Protein AF-A0A094A7J0-F1 (afdb_monomer)

Secondary structure (DSSP, 8-state):
--GGGTS-----PPPTHHHHTT--HHHHHHHHHHHHHHHHHHH-TT-HHHHHHHHHHHHHTTHHHHTT--HHHHHHHHHHHHHHHHHHHHHHTT---EEPPGGGGTTS---EE-S------------------------PPPP-----PPP----

Foldseek 3Di:
DPLCVQFQQDDLDDDPVQVVLVQDSVLSSVLRVVLRVLRSVLRHCPPPQNVVLVVVCVVVVNVSVVVVPRPSSVSLVVSQVSLVVSQVVCVVSVGQKHWDRCVVVVVNDTDIDRPDDPPPPPPPPPPPPPDDPDPDDDDDDDDDDDDDDDDDDDD

Mean predicted aligned error: 14.8 Å

Radius of gyration: 33.86 Å; Cα contacts (8 Å, |Δi|>4): 129; chains: 1; bounding box: 41×38×127 Å

pLDDT: mean 74.13, std 19.86, range [31.66, 94.88]

Sequence (155 aa):
MIAGDLAPTFSATYPELLGEAGLGEAEFRRCVESINARLIEAFDPFGVRNLVDAVMGLCTGWFWDDAGLTYTKRCLAAVEKAIEGFNRELEMGSSQARFISLKKSAYMSLDVQIPTPQIGFIESEMDDDEDRASYAGAEQPIGERAETRDGEEAR

Solvent-accessible surface area (backbone atoms only — not comparable to full-atom values): 9763 Å² total; per-residue (Å²): 132,68,73,73,80,52,24,67,67,78,79,72,76,76,64,72,73,37,50,83,33,54,44,48,65,69,58,50,40,53,48,48,52,56,46,33,57,42,37,39,65,37,48,34,72,81,38,70,65,44,43,50,46,51,52,47,14,63,76,54,74,42,52,50,53,73,69,61,70,41,58,44,61,55,36,51,52,51,45,51,53,46,51,57,49,51,34,52,53,28,54,73,67,72,18,54,42,35,71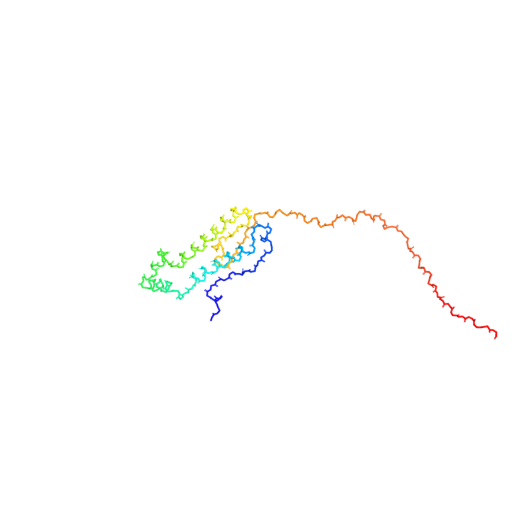,52,65,34,77,82,46,73,58,70,51,88,49,77,44,66,77,70,80,82,72,70,70,80,79,67,86,84,75,88,86,90,82,76,97,73,94,76,84,80,89,78,83,84,79,84,78,85,74,86,77,79,81,87,84,81,136

Structure (mmCIF, N/CA/C/O backbone):
data_AF-A0A094A7J0-F1
#
_entry.id   AF-A0A094A7J0-F1
#
loop_
_atom_site.group_PDB
_atom_site.id
_atom_site.type_symbol
_atom_site.label_atom_id
_atom_site.label_alt_id
_atom_site.label_comp_id
_atom_site.label_asym_id
_atom_site.label_entity_id
_atom_site.label_seq_id
_atom_site.pdbx_PDB_ins_code
_atom_site.Cartn_x
_atom_site.Cartn_y
_atom_site.Cartn_z
_atom_site.occupancy
_atom_site.B_iso_or_equiv
_atom_site.auth_seq_id
_atom_site.auth_comp_id
_atom_site.auth_asym_id
_atom_site.auth_atom_id
_atom_site.pdbx_PDB_model_num
ATOM 1 N N . MET A 1 1 ? 18.887 -15.468 4.531 1.00 44.22 1 MET A N 1
ATOM 2 C CA . MET A 1 1 ? 18.544 -14.038 4.664 1.00 44.22 1 MET A CA 1
ATOM 3 C C . MET A 1 1 ? 17.122 -13.994 5.194 1.00 44.22 1 MET A C 1
ATOM 5 O O . MET A 1 1 ? 16.285 -14.707 4.655 1.00 44.22 1 MET A O 1
ATOM 9 N N . ILE A 1 2 ? 16.880 -13.323 6.318 1.00 49.16 2 ILE A N 1
ATOM 10 C CA . ILE A 1 2 ? 15.539 -13.235 6.915 1.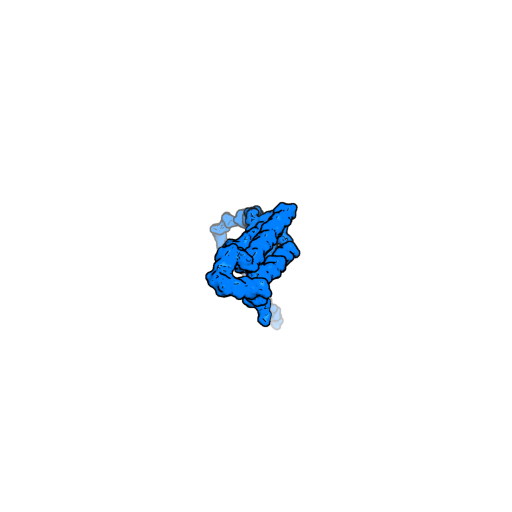00 49.16 2 ILE A CA 1
ATOM 11 C C . ILE A 1 2 ? 14.724 -12.299 6.019 1.00 49.16 2 ILE A C 1
ATOM 13 O O . ILE A 1 2 ? 15.208 -11.224 5.687 1.00 49.16 2 ILE A O 1
ATOM 17 N N . ALA A 1 3 ? 13.522 -12.705 5.604 1.00 51.91 3 ALA A N 1
ATOM 18 C CA . ALA A 1 3 ? 12.685 -11.967 4.648 1.00 51.91 3 ALA A CA 1
ATOM 19 C C . ALA A 1 3 ? 12.435 -10.488 5.023 1.00 51.91 3 ALA A C 1
ATOM 21 O O . ALA A 1 3 ? 12.160 -9.679 4.145 1.00 51.91 3 ALA A O 1
ATOM 22 N N . GLY A 1 4 ? 12.601 -10.125 6.301 1.00 55.91 4 GLY A N 1
ATOM 23 C CA . GLY A 1 4 ? 12.505 -8.746 6.788 1.00 55.91 4 GLY A CA 1
ATOM 24 C C . GLY A 1 4 ? 13.596 -7.781 6.301 1.00 55.91 4 GLY A C 1
ATOM 25 O O . GLY A 1 4 ? 13.435 -6.586 6.501 1.00 55.91 4 GLY A O 1
ATOM 26 N N . ASP A 1 5 ? 14.676 -8.256 5.667 1.00 64.44 5 ASP A N 1
ATOM 27 C CA . ASP A 1 5 ? 15.710 -7.384 5.066 1.00 64.44 5 ASP A CA 1
ATOM 28 C C . ASP A 1 5 ? 15.384 -6.989 3.612 1.00 64.44 5 ASP A C 1
ATOM 30 O O . ASP A 1 5 ? 15.972 -6.068 3.056 1.00 64.44 5 ASP A O 1
ATOM 34 N N . LEU A 1 6 ? 14.435 -7.688 2.976 1.00 64.19 6 LEU A N 1
ATOM 35 C CA . LEU A 1 6 ? 14.082 -7.457 1.571 1.00 64.19 6 LEU A CA 1
ATOM 36 C C . LEU A 1 6 ? 13.005 -6.380 1.399 1.00 64.19 6 LEU A C 1
ATOM 38 O O . LEU A 1 6 ? 12.948 -5.747 0.349 1.00 64.19 6 LEU A O 1
ATOM 42 N N . ALA A 1 7 ? 12.143 -6.175 2.401 1.00 72.50 7 ALA A N 1
ATOM 43 C CA . ALA A 1 7 ? 11.051 -5.211 2.318 1.00 72.50 7 ALA A CA 1
ATOM 44 C C . ALA A 1 7 ? 10.554 -4.748 3.699 1.00 72.50 7 ALA A C 1
ATOM 46 O O . ALA A 1 7 ? 10.618 -5.517 4.668 1.00 72.50 7 ALA A O 1
ATOM 47 N N . PRO A 1 8 ? 9.971 -3.533 3.788 1.00 77.81 8 PRO A N 1
ATOM 48 C CA . PRO A 1 8 ? 9.225 -3.106 4.965 1.00 77.81 8 PRO A CA 1
ATOM 49 C C . PRO A 1 8 ? 8.132 -4.129 5.283 1.00 77.81 8 PRO A C 1
ATOM 51 O O . PRO A 1 8 ? 7.300 -4.448 4.433 1.00 77.81 8 PRO A O 1
ATOM 54 N N . THR A 1 9 ? 8.150 -4.662 6.502 1.00 84.31 9 THR A N 1
ATOM 55 C CA . THR A 1 9 ? 7.145 -5.615 6.981 1.00 84.31 9 THR A CA 1
ATOM 56 C C . THR A 1 9 ? 6.394 -4.981 8.137 1.00 84.31 9 THR A C 1
ATOM 58 O O . THR A 1 9 ? 6.988 -4.638 9.159 1.00 84.31 9 THR A O 1
ATOM 61 N N . PHE A 1 10 ? 5.083 -4.829 7.988 1.00 84.81 10 PHE A N 1
ATOM 62 C CA . PHE A 1 10 ? 4.236 -4.331 9.060 1.00 84.81 10 PHE A CA 1
ATOM 63 C C . PHE A 1 10 ? 4.043 -5.392 10.137 1.00 84.81 10 PHE A C 1
ATOM 65 O O . PHE A 1 10 ? 3.881 -6.580 9.837 1.00 84.81 10 PHE A O 1
ATOM 72 N N . SER A 1 1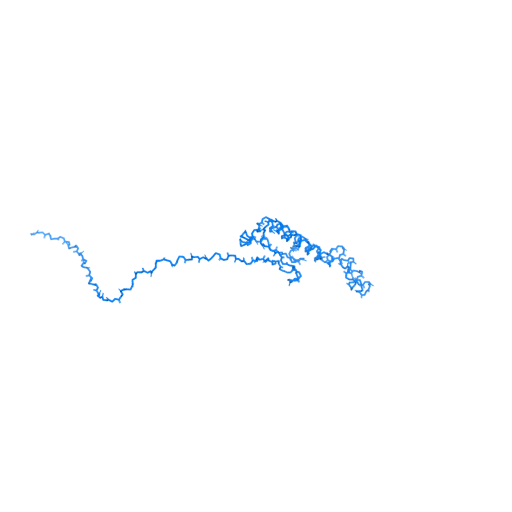1 ? 4.033 -4.945 11.393 1.00 84.31 11 SER A N 1
ATOM 73 C CA . SER A 1 11 ? 3.732 -5.816 12.523 1.00 84.31 11 SER A CA 1
ATOM 74 C C . SER A 1 11 ? 2.269 -6.253 12.488 1.00 84.31 11 SER A C 1
ATOM 76 O O . SER A 1 11 ? 1.371 -5.435 12.300 1.00 84.31 11 SER A O 1
ATOM 78 N N . ALA A 1 12 ? 2.033 -7.541 12.734 1.00 82.38 12 ALA A N 1
ATOM 79 C CA . ALA A 1 12 ? 0.696 -8.096 12.931 1.00 82.38 12 ALA A CA 1
ATOM 80 C C . ALA A 1 12 ? 0.208 -7.975 14.389 1.00 82.38 12 ALA A C 1
ATOM 82 O O . ALA A 1 12 ? -0.808 -8.572 14.745 1.00 82.38 12 ALA A O 1
ATOM 83 N N . THR A 1 13 ? 0.927 -7.239 15.248 1.00 86.12 13 THR A N 1
ATOM 84 C CA . THR A 1 13 ? 0.472 -6.935 16.610 1.00 86.12 13 THR A CA 1
ATOM 85 C C . THR A 1 13 ? -0.810 -6.118 16.541 1.00 86.12 13 THR A C 1
ATOM 87 O O . THR A 1 13 ? -0.809 -5.002 16.026 1.00 86.12 13 THR A O 1
ATOM 90 N N . TYR A 1 14 ? -1.892 -6.688 17.060 1.00 86.62 14 TYR A N 1
ATOM 91 C CA . TYR A 1 14 ? -3.204 -6.065 17.050 1.00 86.62 14 TYR A CA 1
ATOM 92 C C . TYR A 1 14 ? -3.348 -5.049 18.198 1.00 86.62 14 TYR A C 1
ATOM 94 O O . TYR A 1 14 ? -3.172 -5.422 19.359 1.00 86.62 14 TYR A O 1
ATOM 102 N N . PRO A 1 15 ? -3.666 -3.777 17.905 1.00 82.94 15 PRO A N 1
ATOM 103 C CA . PRO A 1 15 ? -4.046 -2.790 18.910 1.00 82.94 15 PRO A CA 1
ATOM 104 C C . PRO A 1 15 ? -5.514 -2.970 19.322 1.00 82.94 15 PRO A C 1
ATOM 106 O O . PRO A 1 15 ? -6.406 -2.880 18.481 1.00 82.94 15 PRO A O 1
ATOM 109 N N . GLU A 1 16 ? -5.783 -3.136 20.619 1.00 81.88 16 GLU A N 1
ATOM 110 C CA . GLU A 1 16 ? -7.145 -3.359 21.147 1.00 81.88 16 GLU A CA 1
ATOM 111 C C . GLU A 1 16 ? -8.126 -2.219 20.814 1.00 81.88 16 GLU A C 1
ATOM 113 O O . GLU A 1 16 ? -9.300 -2.473 20.549 1.00 81.88 16 GLU A O 1
ATOM 118 N N . LEU A 1 17 ? -7.620 -0.985 20.695 1.00 78.94 17 LEU A N 1
ATOM 119 C CA . LEU A 1 17 ? -8.371 0.214 20.287 1.00 78.94 17 LEU A CA 1
ATOM 120 C C . LEU A 1 17 ? -9.047 0.079 18.908 1.00 78.94 17 LEU A C 1
ATOM 122 O O . LEU A 1 17 ? -10.005 0.790 18.612 1.00 78.94 17 LEU A O 1
ATOM 126 N N . LEU A 1 18 ? -8.561 -0.819 18.041 1.00 82.62 18 LEU A N 1
ATOM 127 C CA . LEU A 1 18 ? -9.189 -1.076 16.741 1.00 82.62 18 LEU A CA 1
ATOM 128 C C . LEU A 1 18 ? -10.503 -1.856 16.875 1.00 82.62 18 LEU A C 1
ATOM 130 O O . LEU A 1 18 ? -11.387 -1.702 16.030 1.00 82.62 18 LEU A O 1
ATOM 134 N N . GLY A 1 19 ? -10.663 -2.625 17.956 1.00 80.31 19 GLY A N 1
ATOM 135 C CA . GLY A 1 19 ? -11.876 -3.398 18.216 1.00 80.31 19 GLY A CA 1
ATOM 136 C C . GLY A 1 19 ? -13.071 -2.489 18.475 1.00 80.31 19 GLY A C 1
ATOM 137 O O . GLY A 1 19 ? -14.138 -2.691 17.902 1.00 80.31 19 GLY A O 1
ATOM 138 N N . GLU A 1 20 ? -12.862 -1.427 19.253 1.00 79.06 20 GLU A N 1
ATOM 139 C CA . GLU A 1 20 ? -13.864 -0.386 19.516 1.00 79.06 20 GLU A CA 1
ATOM 140 C C . GLU A 1 20 ? -14.250 0.384 18.244 1.00 79.06 20 GLU A C 1
ATOM 142 O O . GLU A 1 20 ? -15.393 0.807 18.078 1.00 79.06 20 GLU A O 1
ATOM 147 N N . ALA A 1 21 ? -13.312 0.518 17.302 1.00 79.94 21 ALA A N 1
ATOM 148 C CA . ALA A 1 21 ? -13.544 1.153 16.008 1.00 79.94 21 ALA A CA 1
ATOM 149 C C . ALA A 1 21 ? -14.275 0.249 14.995 1.00 79.94 21 ALA A C 1
ATOM 151 O O . ALA A 1 21 ? -14.584 0.705 13.890 1.00 79.94 21 ALA A O 1
ATOM 152 N N . GLY A 1 22 ? -14.559 -1.009 15.350 1.00 81.56 22 GLY A N 1
ATOM 153 C CA . GLY A 1 22 ? -15.220 -1.984 14.481 1.00 81.56 22 GLY A CA 1
ATOM 154 C C . GLY A 1 22 ? -14.284 -2.643 13.466 1.00 81.56 22 GLY A C 1
ATOM 155 O O . GLY A 1 22 ? -14.737 -3.042 12.396 1.00 81.56 22 GLY A O 1
ATOM 156 N N . LEU A 1 23 ? -12.978 -2.706 13.739 1.00 87.19 23 LEU A N 1
ATOM 157 C CA . LEU A 1 23 ? -12.001 -3.457 12.947 1.00 87.19 23 LEU A CA 1
ATOM 158 C C . LEU A 1 23 ? -11.508 -4.640 13.780 1.00 87.19 23 LEU A C 1
ATOM 160 O O . LEU A 1 23 ? -10.700 -4.461 14.684 1.00 87.19 23 LEU A O 1
ATOM 164 N N . GLY A 1 24 ? -11.992 -5.844 13.479 1.00 88.31 24 GLY A N 1
ATOM 165 C CA . GLY A 1 24 ? -11.599 -7.044 14.207 1.00 88.31 24 GLY A CA 1
ATOM 166 C C . GLY A 1 24 ? -10.149 -7.462 13.947 1.00 88.31 24 GLY A C 1
ATOM 167 O O . GLY A 1 24 ? -9.516 -7.106 12.948 1.00 88.31 24 GLY A O 1
ATOM 168 N N . GLU A 1 25 ? -9.610 -8.259 14.868 1.00 90.50 25 GLU A N 1
ATOM 169 C CA . GLU A 1 25 ? -8.234 -8.750 14.786 1.00 90.50 25 GLU A CA 1
ATOM 170 C C . GLU A 1 25 ? -7.997 -9.630 13.553 1.00 90.50 25 GLU A C 1
ATOM 172 O O . GLU A 1 25 ? -6.949 -9.536 12.910 1.00 90.50 25 GLU A O 1
ATOM 177 N N . ALA A 1 26 ? -8.969 -10.472 13.199 1.00 89.56 26 ALA A N 1
ATOM 178 C CA . ALA A 1 26 ? -8.864 -11.344 12.037 1.00 89.56 26 ALA A CA 1
ATOM 179 C C . ALA A 1 26 ? -8.803 -10.532 10.733 1.00 89.56 26 ALA A C 1
ATOM 181 O O . ALA A 1 26 ? -7.951 -10.806 9.883 1.00 89.56 26 ALA A O 1
ATOM 182 N N . GLU A 1 27 ? -9.654 -9.510 10.584 1.00 89.12 27 GLU A N 1
ATOM 183 C CA . GLU A 1 27 ? -9.624 -8.603 9.435 1.00 89.12 27 GLU A CA 1
ATOM 184 C C . GLU A 1 27 ? -8.322 -7.804 9.382 1.00 89.12 27 GLU A C 1
ATOM 186 O O . GLU A 1 27 ? -7.702 -7.714 8.320 1.00 89.12 27 GLU A O 1
ATOM 191 N N . PHE A 1 28 ? -7.866 -7.275 10.522 1.00 91.38 28 PHE A N 1
ATOM 192 C CA . PHE A 1 28 ? -6.604 -6.546 10.608 1.00 91.38 28 PHE A CA 1
ATOM 193 C C . PHE A 1 28 ? -5.421 -7.416 10.177 1.00 91.38 28 PHE A C 1
ATOM 195 O O . PHE A 1 28 ? -4.662 -7.028 9.289 1.00 91.38 28 PHE A O 1
ATOM 202 N N . ARG A 1 29 ? -5.285 -8.621 10.744 1.00 91.62 29 ARG A N 1
ATOM 203 C CA . ARG A 1 29 ? -4.195 -9.545 10.396 1.00 91.62 29 ARG A CA 1
ATOM 204 C C . ARG A 1 29 ? -4.236 -9.932 8.922 1.00 91.62 29 ARG A C 1
ATOM 206 O O . ARG A 1 29 ? -3.198 -9.912 8.267 1.00 91.62 29 ARG A O 1
ATOM 213 N N . ARG A 1 30 ? -5.426 -10.210 8.379 1.00 92.50 30 ARG A N 1
ATOM 214 C CA . ARG A 1 30 ? -5.609 -10.507 6.951 1.00 92.50 30 ARG A CA 1
ATOM 215 C C . ARG A 1 30 ? -5.196 -9.330 6.065 1.00 92.50 30 ARG A C 1
ATOM 217 O O . ARG A 1 30 ? -4.572 -9.536 5.023 1.00 92.50 30 ARG A O 1
ATOM 224 N N . CYS A 1 31 ? -5.545 -8.107 6.461 1.00 91.62 31 CYS A N 1
ATOM 225 C CA . CYS A 1 31 ? -5.145 -6.890 5.763 1.00 91.62 31 CYS A CA 1
ATOM 226 C C . CYS A 1 31 ? -3.617 -6.738 5.765 1.00 91.62 31 CYS A C 1
ATOM 228 O O . CYS A 1 31 ? -3.007 -6.639 4.698 1.00 91.62 31 CYS A O 1
ATOM 230 N N . VAL A 1 32 ? -2.995 -6.817 6.945 1.00 91.75 32 VAL A N 1
ATOM 231 C CA . VAL A 1 32 ? -1.540 -6.712 7.129 1.00 91.75 32 VAL A CA 1
ATOM 232 C C . VAL A 1 32 ? -0.794 -7.774 6.322 1.00 91.75 32 VAL A C 1
ATOM 234 O O . VAL A 1 32 ? 0.143 -7.439 5.601 1.00 91.75 32 VAL A O 1
ATOM 237 N N . GLU A 1 33 ? -1.224 -9.035 6.369 1.00 92.31 33 GLU A N 1
ATOM 238 C CA . GLU A 1 33 ? -0.602 -10.129 5.616 1.00 92.31 33 GLU A CA 1
ATOM 239 C C . GLU A 1 33 ? -0.700 -9.905 4.100 1.00 92.31 33 GLU A C 1
ATOM 241 O O . GLU A 1 33 ? 0.296 -10.022 3.381 1.00 92.31 33 GLU A O 1
ATOM 246 N N . SER A 1 34 ? -1.875 -9.495 3.610 1.00 92.88 34 SER A N 1
ATOM 247 C CA . SER A 1 34 ? -2.082 -9.171 2.195 1.00 92.88 34 SER A CA 1
ATOM 248 C C . SER A 1 34 ? -1.216 -7.994 1.730 1.00 92.88 34 SER A C 1
ATOM 250 O O . SER A 1 34 ? -0.715 -8.005 0.603 1.00 92.88 34 SER A O 1
ATOM 252 N N . ILE A 1 35 ? -1.060 -6.958 2.557 1.00 92.81 35 ILE A N 1
ATOM 253 C CA . ILE A 1 35 ? -0.224 -5.796 2.235 1.00 92.81 35 ILE A CA 1
ATOM 254 C C . ILE A 1 35 ? 1.257 -6.191 2.246 1.00 92.81 35 ILE A C 1
ATOM 256 O O . ILE A 1 35 ? 1.963 -5.897 1.281 1.00 92.81 35 ILE A O 1
ATOM 260 N N . ASN A 1 36 ? 1.712 -6.907 3.278 1.00 91.88 36 ASN A N 1
ATOM 261 C CA . ASN A 1 36 ? 3.095 -7.372 3.400 1.00 91.88 36 ASN A CA 1
ATOM 262 C C . ASN A 1 36 ? 3.506 -8.248 2.211 1.00 91.88 36 ASN A C 1
ATOM 264 O O . ASN A 1 36 ? 4.564 -8.022 1.630 1.00 91.88 36 ASN A O 1
ATOM 268 N N . ALA A 1 37 ? 2.657 -9.189 1.783 1.00 90.31 37 ALA A N 1
ATOM 269 C CA . ALA A 1 37 ? 2.943 -10.037 0.624 1.00 90.31 37 ALA A CA 1
ATOM 270 C C . ALA A 1 37 ? 3.195 -9.216 -0.654 1.00 90.31 37 ALA A C 1
ATOM 272 O O . ALA A 1 37 ? 4.134 -9.485 -1.402 1.00 90.31 37 ALA A O 1
ATOM 273 N N . ARG A 1 38 ? 2.388 -8.172 -0.880 1.00 90.56 38 ARG A N 1
ATOM 274 C CA . ARG A 1 38 ? 2.525 -7.282 -2.042 1.00 90.56 38 ARG A CA 1
ATOM 275 C C . ARG A 1 38 ? 3.738 -6.360 -1.939 1.00 90.56 38 ARG A C 1
ATOM 277 O O . ARG A 1 38 ? 4.340 -6.051 -2.962 1.00 90.56 38 ARG A O 1
ATOM 284 N N . LEU A 1 39 ? 4.090 -5.906 -0.735 1.00 89.31 39 LEU A N 1
ATOM 285 C CA . LEU A 1 39 ? 5.286 -5.091 -0.514 1.00 89.31 39 LEU A CA 1
ATOM 286 C C . LEU A 1 39 ? 6.564 -5.896 -0.734 1.00 89.31 39 LEU A C 1
ATOM 288 O O . LEU A 1 39 ? 7.456 -5.409 -1.421 1.00 89.31 39 LEU A O 1
ATOM 292 N N . ILE A 1 40 ? 6.624 -7.131 -0.231 1.00 88.31 40 ILE A N 1
ATOM 293 C CA . ILE A 1 40 ? 7.749 -8.042 -0.479 1.00 88.31 40 ILE A CA 1
ATOM 294 C C . ILE A 1 40 ? 7.958 -8.223 -1.983 1.00 88.31 40 ILE A C 1
ATOM 296 O O . ILE A 1 40 ? 9.076 -8.096 -2.467 1.00 88.31 40 ILE A O 1
ATOM 300 N N . GLU A 1 41 ? 6.884 -8.441 -2.741 1.00 85.12 41 GLU A N 1
ATOM 301 C CA . GLU A 1 41 ? 6.968 -8.558 -4.198 1.00 85.12 41 GLU A CA 1
ATOM 302 C C . GLU A 1 41 ? 7.374 -7.243 -4.889 1.00 85.12 41 GLU A C 1
ATOM 304 O O . GLU A 1 41 ? 8.115 -7.260 -5.871 1.00 85.12 41 GLU A O 1
ATOM 309 N N . ALA A 1 42 ? 6.891 -6.095 -4.404 1.00 86.06 42 ALA A N 1
ATOM 310 C CA . ALA A 1 42 ? 7.198 -4.790 -4.987 1.00 86.06 42 ALA A CA 1
ATOM 311 C C . ALA A 1 42 ? 8.664 -4.380 -4.787 1.00 86.06 42 ALA A C 1
ATOM 313 O O . ALA A 1 42 ? 9.245 -3.744 -5.671 1.00 86.06 42 ALA A O 1
ATOM 314 N N . PHE A 1 43 ? 9.225 -4.710 -3.623 1.00 84.38 43 PHE A N 1
ATOM 315 C CA . PHE A 1 43 ? 10.560 -4.302 -3.200 1.00 84.38 43 PHE A CA 1
ATOM 316 C C . PHE A 1 43 ? 11.636 -5.368 -3.425 1.00 84.38 43 PHE A C 1
ATOM 318 O O . PHE A 1 43 ? 12.801 -5.058 -3.208 1.00 84.38 43 PHE A O 1
ATOM 325 N N . ASP A 1 44 ? 11.297 -6.568 -3.911 1.00 84.50 44 ASP A N 1
ATOM 326 C CA . ASP A 1 44 ? 12.284 -7.594 -4.265 1.00 84.50 44 ASP A CA 1
ATOM 327 C C . ASP A 1 44 ? 13.178 -7.132 -5.438 1.00 84.50 44 ASP A C 1
ATOM 329 O O . ASP A 1 44 ? 12.733 -7.110 -6.596 1.00 84.50 44 ASP A O 1
ATOM 333 N N . PRO A 1 45 ? 14.462 -6.799 -5.187 1.00 77.50 45 PRO A N 1
ATOM 334 C CA . PRO A 1 45 ? 15.349 -6.329 -6.241 1.00 77.50 45 PRO A CA 1
ATOM 335 C C . PRO A 1 45 ? 15.714 -7.448 -7.226 1.00 77.50 45 PRO A C 1
ATOM 337 O O . PRO A 1 45 ? 16.047 -7.157 -8.375 1.00 77.50 45 PRO A O 1
ATOM 340 N N . PHE A 1 46 ? 15.631 -8.713 -6.799 1.00 78.94 46 PHE A N 1
ATOM 341 C CA . PHE A 1 46 ? 16.002 -9.890 -7.585 1.00 78.94 46 PHE A CA 1
ATOM 342 C C . PHE A 1 46 ? 14.820 -10.510 -8.335 1.00 78.94 46 PHE A C 1
ATOM 344 O O . PHE A 1 46 ? 15.000 -11.489 -9.066 1.00 78.94 46 PHE A O 1
ATOM 351 N N . GLY A 1 47 ? 13.624 -9.928 -8.213 1.00 80.62 47 GLY A N 1
ATOM 352 C CA . GLY A 1 47 ? 12.466 -10.339 -8.986 1.00 80.62 47 GLY A CA 1
ATOM 353 C C . GLY A 1 47 ? 12.777 -10.271 -10.481 1.00 80.62 47 GLY A C 1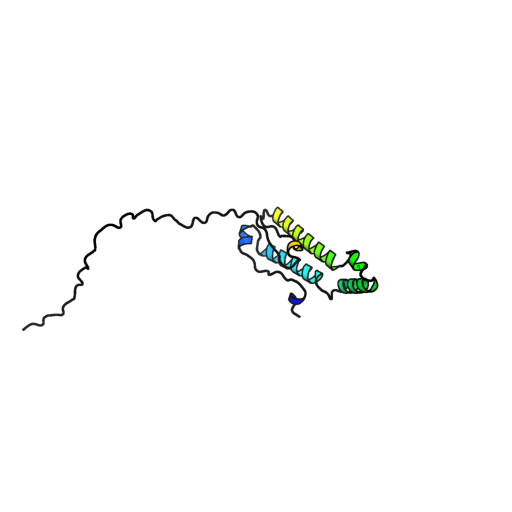
ATOM 354 O O . GLY A 1 47 ? 13.239 -9.250 -10.985 1.00 80.62 47 GLY A O 1
ATOM 355 N N . VAL A 1 48 ? 12.498 -11.349 -11.222 1.00 81.69 48 VAL A N 1
ATOM 356 C CA . VAL A 1 48 ? 12.840 -11.472 -12.656 1.00 81.69 48 VAL A CA 1
ATOM 357 C C . VAL A 1 48 ? 12.360 -10.264 -13.469 1.00 81.69 48 VAL A C 1
ATOM 359 O O . VAL A 1 48 ? 13.066 -9.785 -14.350 1.00 81.69 48 VAL A O 1
ATOM 362 N N . ARG A 1 49 ? 11.171 -9.738 -13.149 1.00 82.19 49 ARG A N 1
ATOM 363 C CA . ARG A 1 49 ? 10.600 -8.551 -13.804 1.00 82.19 49 ARG A CA 1
ATOM 364 C C . ARG A 1 49 ? 11.369 -7.275 -13.472 1.00 82.19 49 ARG A C 1
ATOM 366 O O . ARG A 1 49 ? 11.631 -6.490 -14.374 1.00 82.19 49 ARG A O 1
ATOM 373 N N . ASN A 1 50 ? 11.770 -7.110 -12.214 1.00 83.00 50 ASN A N 1
ATOM 374 C CA . ASN A 1 50 ? 12.554 -5.966 -11.766 1.00 83.00 50 ASN A CA 1
ATOM 375 C C . ASN A 1 50 ? 13.968 -5.985 -12.368 1.00 83.00 50 ASN A C 1
ATOM 377 O O . ASN A 1 50 ? 14.476 -4.956 -12.802 1.00 83.00 50 ASN A O 1
ATOM 381 N N . LEU A 1 51 ? 14.570 -7.173 -12.495 1.00 85.12 51 LEU A N 1
ATOM 382 C CA . LEU A 1 51 ? 15.850 -7.352 -13.178 1.00 85.12 51 LEU A CA 1
ATOM 383 C C . LEU A 1 51 ? 15.757 -7.003 -14.670 1.00 85.12 51 LEU A C 1
ATOM 385 O O . LEU A 1 51 ? 16.634 -6.319 -15.194 1.00 85.12 51 LEU A O 1
ATOM 389 N N . VAL A 1 52 ? 14.699 -7.448 -15.357 1.00 85.19 52 VAL A N 1
ATOM 390 C CA . VAL A 1 52 ? 14.465 -7.095 -16.767 1.00 85.19 52 VAL A CA 1
ATOM 391 C C . VAL A 1 52 ? 14.290 -5.587 -16.922 1.00 85.19 52 VAL A C 1
ATOM 393 O O . VAL A 1 52 ? 14.925 -5.002 -17.796 1.00 85.19 52 VAL A O 1
ATOM 396 N N . ASP A 1 53 ? 13.498 -4.947 -16.059 1.00 83.56 53 ASP A N 1
ATOM 397 C CA . ASP A 1 53 ? 13.325 -3.493 -16.074 1.00 83.56 53 ASP A CA 1
ATOM 398 C C . ASP A 1 53 ? 14.645 -2.752 -15.814 1.00 83.56 53 ASP A C 1
ATOM 400 O O . ASP A 1 53 ? 14.936 -1.779 -16.506 1.00 83.56 53 ASP A O 1
ATOM 404 N N . ALA A 1 54 ? 15.486 -3.238 -14.896 1.00 83.62 54 ALA A N 1
ATOM 405 C CA . ALA A 1 54 ? 16.798 -2.655 -14.618 1.00 83.62 54 ALA A CA 1
ATOM 406 C C . ALA A 1 54 ? 17.760 -2.776 -15.813 1.00 83.62 54 ALA A C 1
ATOM 408 O O . ALA A 1 54 ? 18.450 -1.815 -16.157 1.00 83.62 54 ALA A O 1
ATOM 409 N N . VAL A 1 55 ? 17.783 -3.932 -16.485 1.00 87.8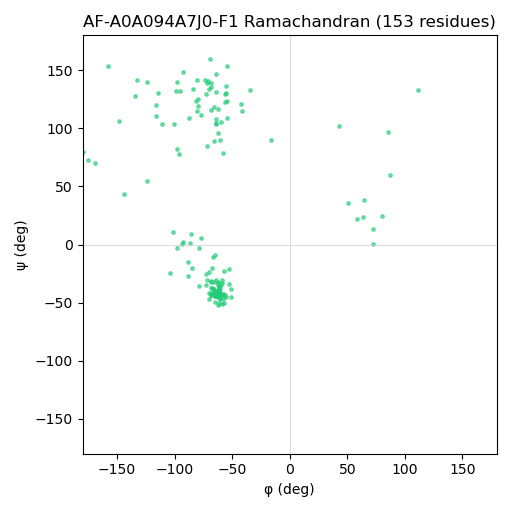1 55 VAL A N 1
ATOM 410 C CA . VAL A 1 55 ? 18.583 -4.137 -17.704 1.00 87.81 55 VAL A CA 1
ATOM 411 C C . VAL A 1 55 ? 18.077 -3.240 -18.833 1.00 87.81 55 VAL A C 1
ATOM 413 O O . VAL A 1 55 ? 18.877 -2.582 -19.494 1.00 87.81 55 VAL A O 1
ATOM 416 N N . MET A 1 56 ? 16.760 -3.156 -19.031 1.00 85.25 56 MET A N 1
ATOM 417 C CA . MET A 1 56 ? 16.155 -2.277 -20.035 1.00 85.25 56 MET A CA 1
ATOM 418 C C . MET A 1 56 ? 16.421 -0.800 -19.733 1.00 85.25 56 MET A C 1
ATOM 420 O O . MET A 1 56 ? 16.754 -0.044 -20.645 1.00 85.25 56 MET A O 1
ATOM 424 N N . GLY A 1 57 ? 16.347 -0.389 -18.468 1.00 85.12 57 GLY A N 1
ATOM 425 C CA . GLY A 1 57 ? 16.748 0.939 -18.007 1.00 85.12 57 GLY A CA 1
ATOM 426 C C . GLY A 1 57 ? 18.202 1.237 -18.357 1.00 85.12 57 GLY A C 1
ATOM 427 O O . GLY A 1 57 ? 18.479 2.234 -19.018 1.00 85.12 57 GLY A O 1
ATOM 428 N N . LEU A 1 58 ? 19.123 0.331 -18.029 1.00 89.81 58 LEU A N 1
ATOM 429 C CA . LEU A 1 58 ? 20.540 0.494 -18.353 1.00 89.81 58 LEU A CA 1
ATOM 430 C C . LEU A 1 58 ? 20.779 0.587 -19.869 1.00 89.81 58 LEU A C 1
ATOM 432 O O . LEU A 1 58 ? 21.489 1.479 -20.329 1.00 89.81 58 LEU A O 1
ATOM 436 N N . CYS A 1 59 ? 20.159 -0.298 -20.654 1.00 88.69 59 CYS A N 1
ATOM 437 C CA . CYS A 1 59 ? 20.299 -0.316 -22.111 1.00 88.69 59 CYS A CA 1
ATOM 438 C C . CYS A 1 59 ? 19.706 0.926 -22.790 1.00 88.69 59 CYS A C 1
ATOM 440 O O . CYS A 1 59 ? 20.210 1.351 -23.826 1.00 88.69 59 CYS A O 1
ATOM 442 N N . THR A 1 60 ? 18.644 1.507 -22.228 1.00 85.62 60 THR A N 1
ATOM 443 C CA . THR A 1 60 ? 17.963 2.690 -22.784 1.00 85.62 60 THR A CA 1
ATOM 444 C C . THR A 1 60 ? 18.482 4.014 -22.225 1.00 85.62 60 THR A C 1
ATOM 446 O O . THR A 1 60 ? 17.953 5.067 -22.578 1.00 85.62 60 THR A O 1
ATOM 449 N N . GLY A 1 61 ? 19.498 3.994 -21.357 1.00 86.12 61 GLY A N 1
ATOM 450 C CA . GLY A 1 61 ? 19.987 5.207 -20.699 1.00 86.12 61 GLY A CA 1
ATOM 451 C C . GLY A 1 61 ? 18.946 5.833 -19.768 1.00 86.12 61 GLY A C 1
ATOM 452 O O . GLY A 1 61 ? 18.832 7.052 -19.716 1.00 86.12 61 GLY A O 1
ATOM 453 N N . TRP A 1 62 ? 18.187 4.997 -19.057 1.00 81.12 62 TRP A N 1
ATOM 454 C CA . TRP A 1 62 ? 17.148 5.342 -18.077 1.00 81.12 62 TRP A CA 1
ATOM 455 C C . TRP A 1 62 ? 15.844 5.904 -18.645 1.00 81.12 62 TRP A C 1
ATOM 457 O O . TRP A 1 62 ? 14.892 6.106 -17.895 1.00 81.12 62 TRP A O 1
ATOM 467 N N . PHE A 1 63 ? 15.732 6.040 -19.968 1.00 82.69 63 PHE A N 1
ATOM 468 C CA . PHE A 1 63 ? 14.491 6.473 -20.613 1.00 82.69 63 PHE A CA 1
ATOM 469 C C . PHE A 1 63 ? 13.303 5.537 -20.313 1.00 82.69 63 PHE A C 1
ATOM 471 O O . PHE A 1 63 ? 12.165 5.986 -20.183 1.00 82.69 63 PHE A O 1
ATOM 478 N N . TRP A 1 64 ? 13.563 4.233 -20.159 1.00 79.81 64 TRP A N 1
ATOM 479 C CA . TRP A 1 64 ? 12.549 3.250 -19.758 1.00 79.81 64 TRP A CA 1
ATOM 480 C C . TRP A 1 64 ? 11.951 3.533 -18.372 1.00 79.81 64 TRP A C 1
ATOM 482 O O . TRP A 1 64 ? 10.751 3.348 -18.165 1.00 79.81 64 TRP A O 1
ATOM 492 N N . ASP A 1 65 ? 12.771 4.014 -17.436 1.00 78.69 65 ASP A N 1
ATOM 493 C CA . ASP A 1 65 ? 12.326 4.296 -16.072 1.00 78.69 65 ASP A CA 1
ATOM 494 C C . ASP A 1 65 ? 11.565 5.629 -15.984 1.00 78.69 65 ASP A C 1
ATOM 496 O O . ASP A 1 65 ? 10.539 5.728 -15.294 1.00 78.69 65 ASP A O 1
ATOM 500 N N . ASP A 1 66 ? 12.003 6.611 -16.781 1.00 74.06 66 ASP A N 1
ATOM 501 C CA . ASP A 1 66 ? 11.340 7.907 -16.982 1.00 74.06 66 ASP A CA 1
ATOM 502 C C . ASP A 1 66 ? 9.946 7.760 -17.606 1.00 74.06 66 ASP A C 1
ATOM 504 O O . ASP A 1 66 ? 9.021 8.488 -17.244 1.00 74.06 66 ASP A O 1
ATOM 508 N N . ALA A 1 67 ? 9.740 6.756 -18.467 1.00 72.00 67 ALA A N 1
ATOM 509 C CA . ALA A 1 67 ? 8.412 6.408 -18.978 1.00 72.00 67 ALA A CA 1
ATOM 510 C C . ALA A 1 67 ? 7.455 5.892 -17.879 1.00 72.00 67 ALA A C 1
ATOM 512 O O . ALA A 1 67 ? 6.262 5.711 -18.128 1.00 72.00 67 ALA A O 1
ATOM 513 N N . GLY A 1 68 ? 7.949 5.646 -16.659 1.00 63.56 68 GLY A N 1
ATOM 514 C CA . GLY A 1 68 ? 7.127 5.279 -15.506 1.00 63.56 68 GLY A CA 1
ATOM 515 C C . GLY A 1 68 ? 6.551 3.865 -15.568 1.00 63.56 68 GLY A C 1
ATOM 516 O O . GLY A 1 68 ? 5.652 3.537 -14.795 1.00 63.56 68 GLY A O 1
ATOM 517 N N . LEU A 1 69 ? 7.053 3.027 -16.478 1.00 61.84 69 LEU A N 1
ATOM 518 C CA . LEU A 1 69 ? 6.527 1.687 -16.744 1.00 61.84 69 LEU A CA 1
ATOM 519 C C . LEU A 1 69 ? 7.110 0.600 -15.832 1.00 61.84 69 LEU A C 1
ATOM 521 O O . LEU A 1 69 ? 6.698 -0.553 -15.959 1.00 61.84 69 LEU A O 1
ATOM 525 N N . THR A 1 70 ? 7.996 0.968 -14.903 1.00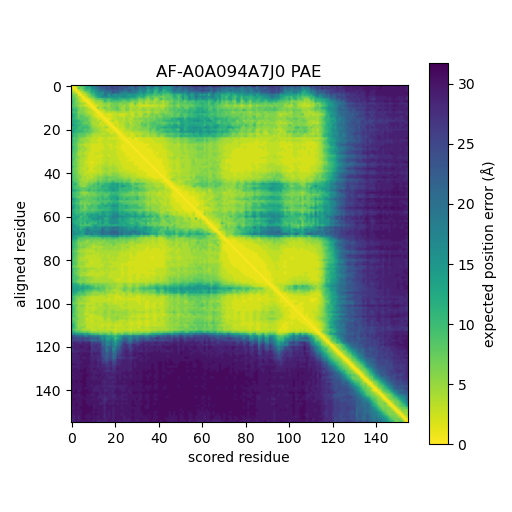 77.00 70 THR A N 1
ATOM 526 C CA . THR A 1 70 ? 8.683 0.055 -13.987 1.00 77.00 70 THR A CA 1
ATOM 527 C C . THR A 1 70 ? 7.695 -0.804 -13.193 1.00 77.00 70 THR A C 1
ATOM 529 O O . THR A 1 70 ? 6.691 -0.312 -12.660 1.00 77.00 70 THR A O 1
ATOM 532 N N . TYR A 1 71 ? 7.996 -2.096 -13.075 1.00 80.88 71 TYR A N 1
ATOM 533 C CA . TYR A 1 71 ? 7.202 -3.086 -12.354 1.00 80.88 71 TYR A 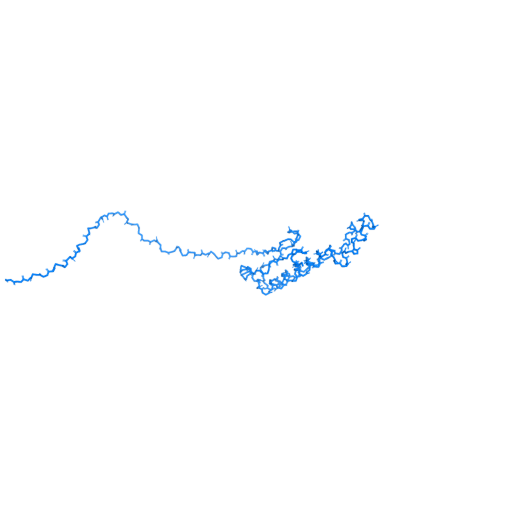CA 1
ATOM 534 C C . TYR A 1 71 ? 6.849 -2.636 -10.932 1.00 80.88 71 TYR A C 1
ATOM 536 O O . TYR A 1 71 ? 5.680 -2.675 -10.545 1.00 80.88 71 TYR A O 1
ATOM 544 N N . THR A 1 72 ? 7.824 -2.098 -10.197 1.00 83.62 72 THR A N 1
ATOM 545 C CA . THR A 1 72 ? 7.639 -1.597 -8.829 1.00 83.62 72 THR A CA 1
ATOM 546 C C . THR A 1 72 ? 6.537 -0.544 -8.736 1.00 83.62 72 THR A C 1
ATOM 548 O O . THR A 1 72 ? 5.681 -0.635 -7.859 1.00 83.62 72 THR A O 1
ATOM 551 N N . LYS A 1 73 ? 6.467 0.416 -9.674 1.00 83.94 73 LYS A N 1
ATOM 552 C CA . LYS A 1 73 ? 5.420 1.459 -9.683 1.00 83.94 73 LYS A CA 1
ATOM 553 C C . LYS A 1 73 ? 4.022 0.839 -9.810 1.00 83.94 73 LYS A C 1
ATOM 555 O O . LYS A 1 73 ? 3.086 1.275 -9.139 1.00 83.94 73 LYS A O 1
ATOM 560 N N . ARG A 1 74 ? 3.880 -0.216 -10.622 1.00 85.69 74 ARG A N 1
ATOM 561 C CA . ARG A 1 74 ? 2.616 -0.959 -10.775 1.00 85.69 74 ARG A CA 1
ATOM 562 C C . ARG A 1 74 ? 2.268 -1.764 -9.526 1.00 85.69 74 ARG A C 1
ATOM 564 O O . ARG A 1 74 ? 1.106 -1.763 -9.124 1.00 85.69 74 ARG A O 1
ATOM 571 N N . CYS A 1 75 ? 3.247 -2.413 -8.901 1.00 87.94 75 CYS A N 1
ATOM 572 C CA . CYS A 1 75 ? 3.038 -3.156 -7.659 1.00 87.94 75 CYS A CA 1
ATOM 573 C C . CYS A 1 75 ? 2.602 -2.232 -6.519 1.00 87.94 75 CYS A C 1
ATOM 575 O O . CYS A 1 75 ? 1.611 -2.515 -5.852 1.00 87.94 75 CYS A O 1
ATOM 577 N N . LEU A 1 76 ? 3.249 -1.074 -6.364 1.00 90.69 76 LEU A N 1
ATOM 578 C CA . LEU A 1 76 ? 2.846 -0.063 -5.384 1.00 90.69 76 LEU A CA 1
ATOM 579 C C . LEU A 1 76 ? 1.427 0.463 -5.655 1.00 90.69 76 LEU A C 1
ATOM 581 O O . LEU A 1 76 ? 0.622 0.579 -4.734 1.00 90.69 76 LEU A O 1
ATOM 585 N N . ALA A 1 77 ? 1.057 0.688 -6.921 1.00 90.81 77 ALA A N 1
ATOM 586 C CA . ALA A 1 77 ? -0.325 1.027 -7.272 1.00 90.81 77 ALA A CA 1
ATOM 587 C C . ALA A 1 77 ? -1.319 -0.097 -6.910 1.00 90.81 77 ALA A C 1
ATOM 589 O O . ALA A 1 77 ? -2.447 0.177 -6.498 1.00 90.81 77 ALA A O 1
ATOM 590 N N . ALA A 1 78 ? -0.911 -1.363 -7.025 1.00 91.31 78 ALA A N 1
ATOM 591 C CA . ALA A 1 78 ? -1.721 -2.507 -6.617 1.00 91.31 78 ALA A CA 1
ATOM 592 C C . ALA A 1 78 ? -1.842 -2.645 -5.089 1.00 91.31 78 ALA A C 1
ATOM 594 O O . ALA A 1 78 ? -2.871 -3.137 -4.620 1.00 91.31 78 ALA A O 1
ATOM 595 N N . VAL A 1 79 ? -0.833 -2.228 -4.316 1.00 93.12 79 VAL A N 1
ATOM 596 C CA . VAL A 1 79 ? -0.904 -2.126 -2.847 1.00 93.12 79 VAL A CA 1
ATOM 597 C C . VAL A 1 79 ? -1.932 -1.070 -2.447 1.00 93.12 79 VAL A C 1
ATOM 599 O O . VAL A 1 79 ? -2.839 -1.357 -1.674 1.00 93.12 79 VAL A O 1
ATOM 602 N N . GLU A 1 80 ? -1.856 0.120 -3.036 1.00 94.75 80 GLU A N 1
ATOM 603 C CA . GLU A 1 80 ? -2.789 1.219 -2.751 1.00 94.75 80 GLU A CA 1
ATOM 604 C C . GLU A 1 80 ? -4.231 0.845 -3.100 1.00 94.75 80 GLU A C 1
ATOM 606 O O . GLU A 1 80 ? -5.142 1.028 -2.297 1.00 94.75 80 GLU A O 1
ATOM 611 N N . LYS A 1 81 ? -4.437 0.187 -4.246 1.00 94.81 81 LYS A N 1
ATOM 612 C CA . LYS A 1 81 ? -5.751 -0.345 -4.619 1.00 94.81 81 LYS A CA 1
ATOM 613 C C . LYS A 1 81 ? -6.262 -1.410 -3.639 1.00 94.81 81 LYS A C 1
ATOM 615 O O . LYS A 1 81 ? -7.473 -1.543 -3.461 1.00 94.81 81 LYS A O 1
ATOM 620 N N . ALA A 1 82 ? -5.371 -2.194 -3.027 1.00 93.75 82 ALA A N 1
ATOM 621 C CA . ALA A 1 82 ? -5.759 -3.154 -1.997 1.00 93.75 82 ALA A CA 1
ATOM 622 C C . ALA A 1 82 ? -6.226 -2.435 -0.725 1.00 93.75 82 ALA A C 1
ATOM 624 O O . ALA A 1 82 ? -7.274 -2.790 -0.198 1.00 93.75 82 ALA A O 1
ATOM 625 N N . ILE A 1 83 ? -5.520 -1.384 -0.297 1.00 94.19 83 ILE A N 1
ATOM 626 C CA . ILE A 1 83 ? -5.907 -0.538 0.845 1.00 94.19 83 ILE A CA 1
ATOM 627 C C . ILE A 1 83 ? -7.264 0.125 0.605 1.00 94.19 83 ILE A C 1
ATOM 629 O O . ILE A 1 83 ? -8.142 0.061 1.459 1.00 94.19 83 ILE A O 1
ATOM 633 N N . GLU A 1 84 ? -7.481 0.701 -0.579 1.00 94.88 84 GLU A N 1
ATOM 634 C CA . GLU A 1 84 ? -8.788 1.242 -0.976 1.00 94.88 84 GLU A CA 1
ATOM 635 C C . GLU A 1 84 ? -9.882 0.161 -0.979 1.00 94.88 84 GLU A C 1
ATOM 637 O O . GLU A 1 84 ? -11.039 0.426 -0.653 1.00 94.88 84 GLU A O 1
ATOM 642 N N . GLY A 1 85 ? -9.522 -1.070 -1.351 1.00 94.25 85 GLY A N 1
ATOM 643 C CA . GLY A 1 85 ? -10.389 -2.241 -1.264 1.00 94.25 85 GLY A CA 1
ATOM 644 C C . GLY A 1 85 ? -10.811 -2.556 0.167 1.00 94.25 85 GLY A C 1
ATOM 645 O O . GLY A 1 85 ? -12.008 -2.678 0.416 1.00 94.25 85 GLY A O 1
ATOM 646 N N . PHE A 1 86 ? -9.848 -2.625 1.086 1.00 93.12 86 PHE A N 1
ATOM 647 C CA . PHE A 1 86 ? -10.101 -2.869 2.505 1.00 93.12 86 PHE A CA 1
ATOM 648 C C . PHE A 1 86 ? -10.913 -1.744 3.143 1.00 93.12 86 PHE A C 1
ATOM 650 O O . PHE A 1 86 ? -11.882 -2.020 3.838 1.00 93.12 86 PHE A O 1
ATOM 657 N N . ASN A 1 87 ? -10.598 -0.480 2.848 1.00 93.06 87 ASN A N 1
ATOM 658 C CA . ASN A 1 87 ? -11.375 0.659 3.341 1.00 93.06 87 ASN A CA 1
ATOM 659 C C . ASN A 1 87 ? -12.844 0.573 2.922 1.00 93.06 87 ASN A C 1
ATOM 661 O O . ASN A 1 87 ? -13.729 0.793 3.739 1.00 93.06 87 ASN A O 1
ATOM 665 N N . ARG A 1 88 ? -13.113 0.189 1.671 1.00 92.94 88 ARG A N 1
ATOM 666 C CA . ARG A 1 88 ? -14.486 0.003 1.188 1.00 92.94 88 ARG A CA 1
ATOM 667 C C . ARG A 1 88 ? -15.203 -1.156 1.889 1.00 92.94 88 ARG A C 1
ATOM 669 O O . ARG A 1 88 ? -16.396 -1.052 2.145 1.00 92.94 88 ARG A O 1
ATOM 676 N N . GLU A 1 89 ? -14.505 -2.254 2.173 1.00 91.31 89 GLU A N 1
ATOM 677 C CA . GLU A 1 89 ? -15.066 -3.396 2.913 1.00 91.31 89 GLU A CA 1
ATOM 678 C C . GLU A 1 89 ? -15.409 -3.011 4.361 1.00 91.31 89 GLU A C 1
ATOM 680 O O . GLU A 1 89 ? -16.494 -3.329 4.844 1.00 91.31 89 GLU A O 1
ATOM 685 N N . LEU A 1 90 ? -14.542 -2.235 5.014 1.00 90.06 90 LEU A N 1
ATOM 686 C CA . LEU A 1 90 ? -14.772 -1.698 6.357 1.00 90.06 90 LEU A CA 1
ATOM 687 C C . LEU A 1 90 ? -15.943 -0.711 6.407 1.00 90.06 90 LEU A C 1
ATOM 689 O O . LEU A 1 90 ? -16.783 -0.803 7.302 1.00 90.06 90 LEU A O 1
ATOM 693 N N . GLU A 1 91 ? -16.054 0.172 5.413 1.00 87.56 91 GLU A N 1
ATOM 694 C CA . GLU A 1 91 ? -17.183 1.100 5.279 1.00 87.56 91 GLU A CA 1
ATOM 695 C C . GLU A 1 91 ? -18.520 0.353 5.105 1.00 87.56 91 GLU A C 1
ATOM 697 O O . GLU A 1 91 ? -19.535 0.762 5.667 1.00 87.56 91 GLU A O 1
ATOM 702 N N . MET A 1 92 ? -18.532 -0.779 4.388 1.00 88.50 92 MET A N 1
ATOM 703 C CA . MET A 1 92 ? -19.715 -1.649 4.283 1.00 88.50 92 MET A CA 1
ATOM 704 C C . MET A 1 92 ? -20.046 -2.352 5.608 1.00 88.50 92 MET A C 1
ATOM 706 O O . MET A 1 92 ? -21.217 -2.579 5.906 1.00 88.50 92 MET A O 1
ATOM 710 N N . GLY A 1 93 ? -19.027 -2.675 6.407 1.00 83.75 93 GLY A N 1
ATOM 711 C CA . GLY A 1 93 ? -19.152 -3.288 7.731 1.00 83.75 93 GLY A CA 1
ATOM 712 C C . GLY A 1 93 ? -19.564 -2.328 8.852 1.00 83.75 93 GLY A C 1
ATOM 713 O O . GLY A 1 93 ? -19.583 -2.740 10.007 1.00 83.75 93 GLY A O 1
ATOM 714 N N . SER A 1 94 ? -19.892 -1.065 8.544 1.00 80.88 94 SER A N 1
ATOM 715 C CA . SER A 1 94 ? -20.140 -0.000 9.538 1.00 80.88 94 SER A CA 1
ATOM 716 C C . SER A 1 94 ? -18.953 0.256 10.479 1.00 80.88 94 SER A C 1
ATOM 718 O O . SER A 1 94 ? -19.128 0.797 11.571 1.00 80.88 94 SER A O 1
ATOM 720 N N . SER A 1 95 ? -17.743 -0.124 10.060 1.00 84.06 95 SER A N 1
ATOM 721 C CA . SER A 1 95 ? -16.518 0.183 10.787 1.00 84.06 95 SER A CA 1
ATOM 722 C C . SER A 1 95 ? -16.214 1.671 10.660 1.00 84.06 95 SER A C 1
ATOM 724 O O . SER A 1 95 ? -16.375 2.270 9.595 1.00 84.06 95 SER A O 1
ATOM 726 N N . GLN A 1 96 ? -15.752 2.275 11.747 1.00 84.81 96 GLN A N 1
ATOM 727 C CA . GLN A 1 96 ? -15.292 3.660 11.736 1.00 84.81 96 GLN A CA 1
ATOM 728 C C . GLN A 1 96 ? -13.822 3.735 11.297 1.00 84.81 96 GLN A C 1
ATOM 730 O O . GLN A 1 96 ? -13.367 4.779 10.839 1.00 84.81 96 GLN A O 1
ATOM 735 N N . ALA A 1 97 ? -13.073 2.633 11.390 1.00 88.62 97 ALA A N 1
ATOM 736 C CA . ALA A 1 97 ? -11.662 2.594 11.038 1.00 88.62 97 ALA A CA 1
ATOM 737 C C . ALA A 1 97 ? -11.422 2.755 9.525 1.00 88.62 97 ALA A C 1
ATOM 739 O O . ALA A 1 97 ? -12.087 2.143 8.689 1.00 88.62 97 ALA A O 1
ATOM 740 N N . ARG A 1 98 ? -10.394 3.531 9.172 1.00 90.94 98 ARG A N 1
ATOM 741 C CA . ARG A 1 98 ? -9.909 3.701 7.799 1.00 90.94 98 ARG A CA 1
ATOM 742 C C . ARG A 1 98 ? -8.389 3.601 7.757 1.00 90.94 98 ARG A C 1
ATOM 744 O O . ARG A 1 98 ? -7.698 4.343 8.445 1.00 90.94 98 ARG A O 1
ATOM 751 N N . PHE A 1 99 ? -7.851 2.757 6.888 1.00 92.75 99 PHE A N 1
ATOM 752 C CA . PHE A 1 99 ? -6.422 2.730 6.595 1.00 92.75 99 PHE A CA 1
ATOM 753 C C . PHE A 1 99 ? -5.999 3.973 5.808 1.00 92.75 99 PHE A C 1
ATOM 755 O O . PHE A 1 99 ? -6.632 4.364 4.820 1.00 92.75 99 PHE A O 1
ATOM 762 N N . ILE A 1 100 ? -4.901 4.587 6.235 1.00 93.25 100 ILE A N 1
ATOM 763 C CA . ILE A 1 100 ? -4.275 5.708 5.545 1.00 93.25 100 ILE A CA 1
ATOM 764 C C . ILE A 1 100 ? -3.419 5.168 4.390 1.00 93.25 100 ILE A C 1
ATOM 766 O O . ILE A 1 100 ? -2.764 4.136 4.504 1.00 93.25 100 ILE A O 1
ATOM 770 N N . SER A 1 101 ? -3.425 5.883 3.260 1.00 94.38 101 SER A N 1
ATOM 771 C CA . SER A 1 101 ? -2.566 5.572 2.109 1.00 94.38 101 SER A CA 1
ATOM 772 C C . SER A 1 101 ? -1.091 5.513 2.514 1.00 94.38 101 SER A C 1
ATOM 774 O O . SER A 1 101 ? -0.565 6.460 3.111 1.00 94.38 101 SER A O 1
ATOM 776 N N . LEU A 1 102 ? -0.414 4.438 2.110 1.00 92.56 102 LEU A N 1
ATOM 777 C CA . LEU A 1 102 ? 0.999 4.200 2.406 1.00 92.56 102 LEU A CA 1
ATOM 778 C C . LEU A 1 102 ? 1.921 5.190 1.691 1.00 92.56 102 LEU A C 1
ATOM 780 O O . LEU A 1 102 ? 3.036 5.430 2.147 1.00 92.56 102 LEU A O 1
ATOM 784 N N . LYS A 1 103 ? 1.460 5.850 0.622 1.00 91.50 103 LYS A N 1
ATOM 785 C CA . LYS A 1 103 ? 2.189 6.978 0.013 1.00 91.50 103 LYS A CA 1
ATOM 786 C C . LYS A 1 103 ? 2.554 8.063 1.024 1.00 91.50 103 LYS A C 1
ATOM 788 O O . LYS A 1 103 ? 3.605 8.680 0.874 1.00 91.50 103 LYS A O 1
ATOM 793 N N . LYS A 1 104 ? 1.712 8.309 2.038 1.00 92.38 104 LYS A N 1
ATOM 794 C CA . LYS A 1 104 ? 1.981 9.338 3.057 1.00 92.38 104 LYS A CA 1
ATOM 795 C C . LYS A 1 104 ? 3.159 8.973 3.959 1.00 92.38 104 LYS A C 1
ATOM 797 O O . LYS A 1 104 ? 3.873 9.868 4.396 1.00 92.38 104 LYS A O 1
ATOM 802 N N . SER A 1 105 ? 3.370 7.682 4.193 1.00 90.88 105 SER A N 1
ATOM 803 C CA . SER A 1 105 ? 4.458 7.139 5.008 1.00 90.88 105 SER A CA 1
ATOM 804 C C . SER A 1 105 ? 5.612 6.576 4.173 1.00 90.88 105 SER A C 1
ATOM 806 O O . SER A 1 105 ? 6.473 5.880 4.705 1.00 90.88 105 SER A O 1
ATOM 808 N N . ALA A 1 106 ? 5.625 6.827 2.858 1.00 90.69 106 ALA A N 1
ATOM 809 C CA . ALA A 1 106 ? 6.568 6.221 1.918 1.00 90.69 106 ALA A CA 1
ATOM 810 C C . ALA A 1 106 ? 6.652 4.682 2.034 1.00 90.69 106 ALA A C 1
ATOM 812 O O . ALA A 1 106 ? 7.718 4.101 1.853 1.00 90.69 106 ALA A O 1
ATOM 813 N N . TYR A 1 107 ? 5.519 4.025 2.311 1.00 89.94 107 TYR A N 1
ATOM 814 C CA . TYR A 1 107 ? 5.394 2.573 2.489 1.00 89.94 107 TYR A CA 1
ATOM 815 C C . TYR A 1 107 ? 6.162 2.000 3.691 1.00 89.94 107 TYR A C 1
ATOM 817 O O . TYR A 1 107 ? 6.448 0.806 3.717 1.00 89.94 107 TYR A O 1
ATOM 825 N N . MET A 1 108 ? 6.453 2.829 4.700 1.00 88.56 108 MET A N 1
ATOM 826 C CA . MET A 1 108 ? 7.209 2.428 5.897 1.00 88.56 108 MET A CA 1
ATOM 827 C C . MET A 1 108 ? 6.341 2.227 7.144 1.00 88.56 108 MET A C 1
ATOM 829 O O . MET A 1 108 ? 6.720 1.461 8.027 1.00 88.56 108 MET A O 1
ATOM 833 N N . SER A 1 109 ? 5.171 2.870 7.223 1.00 89.81 109 SER A N 1
ATOM 834 C CA . SER A 1 109 ? 4.196 2.667 8.307 1.00 89.81 109 SER A CA 1
ATOM 835 C C . SER A 1 109 ? 2.784 2.481 7.760 1.00 89.81 109 SER A C 1
ATOM 837 O O . SER A 1 109 ? 2.396 3.140 6.794 1.00 89.81 109 SER A O 1
ATOM 839 N N . LEU A 1 110 ? 2.018 1.579 8.376 1.00 91.50 110 LEU A N 1
ATOM 840 C CA . LEU A 1 110 ? 0.592 1.412 8.115 1.00 91.50 110 LEU A CA 1
ATOM 841 C C . LEU A 1 110 ? -0.183 2.108 9.231 1.00 91.50 110 LEU A C 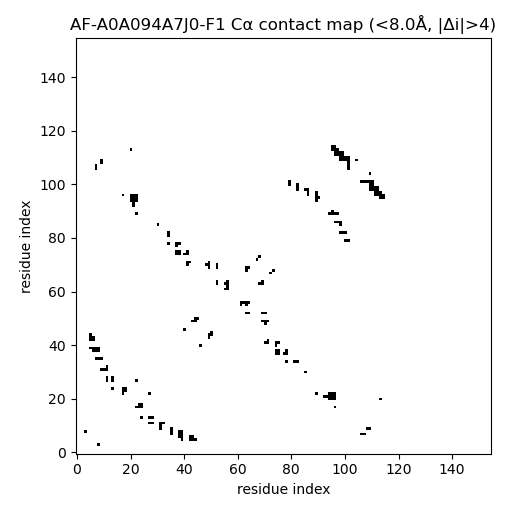1
ATOM 843 O O . LEU A 1 110 ? -0.288 1.582 10.337 1.00 91.50 110 LEU A O 1
ATOM 847 N N . ASP A 1 111 ? -0.727 3.279 8.921 1.00 90.94 111 ASP A N 1
ATOM 848 C CA . ASP A 1 111 ? -1.466 4.083 9.888 1.00 90.94 111 ASP A CA 1
ATOM 849 C C . ASP A 1 111 ? -2.976 3.864 9.723 1.00 90.94 111 ASP A C 1
ATOM 851 O O . ASP A 1 111 ? -3.499 3.786 8.604 1.00 90.94 111 ASP A O 1
ATOM 855 N N . VAL A 1 112 ? -3.695 3.789 10.842 1.00 90.56 112 VAL A N 1
ATOM 856 C CA . VAL A 1 112 ? -5.155 3.634 10.875 1.00 90.56 112 VAL A CA 1
ATOM 857 C C . VAL A 1 112 ? -5.773 4.885 11.485 1.00 90.56 112 VAL A C 1
ATOM 859 O O . VAL A 1 112 ? -5.361 5.350 12.545 1.00 90.56 112 VAL A O 1
ATOM 862 N N . GLN A 1 113 ? -6.769 5.440 10.805 1.00 89.44 113 GLN A N 1
ATOM 863 C CA . GLN A 1 113 ? -7.555 6.575 11.257 1.00 89.44 113 GLN A CA 1
ATOM 864 C C . GLN A 1 113 ? -8.873 6.090 11.857 1.00 89.44 113 GLN A C 1
ATOM 866 O O . GLN A 1 113 ? -9.600 5.329 11.223 1.00 89.44 113 GLN A O 1
ATOM 871 N N . ILE A 1 114 ? -9.208 6.603 13.038 1.00 86.19 114 ILE A N 1
ATOM 872 C CA . ILE A 1 114 ? -10.511 6.419 13.678 1.00 86.19 114 ILE A CA 1
ATOM 873 C C . ILE A 1 114 ? -11.144 7.820 13.781 1.00 86.19 114 ILE A C 1
ATOM 875 O O . ILE A 1 114 ? -10.597 8.677 14.481 1.00 86.19 114 ILE A O 1
ATOM 879 N N . PRO A 1 115 ? -12.216 8.126 13.027 1.00 70.75 115 PRO A N 1
ATOM 880 C CA . PRO A 1 115 ? -12.906 9.402 13.096 1.00 70.75 115 PRO A CA 1
ATOM 881 C C . PRO A 1 115 ? -13.607 9.509 14.451 1.00 70.75 115 PRO A C 1
ATOM 883 O O . PRO A 1 115 ? -14.494 8.727 14.754 1.00 70.75 115 PRO A O 1
ATOM 886 N N . THR A 1 116 ? -13.146 10.480 15.238 1.00 59.28 116 THR A N 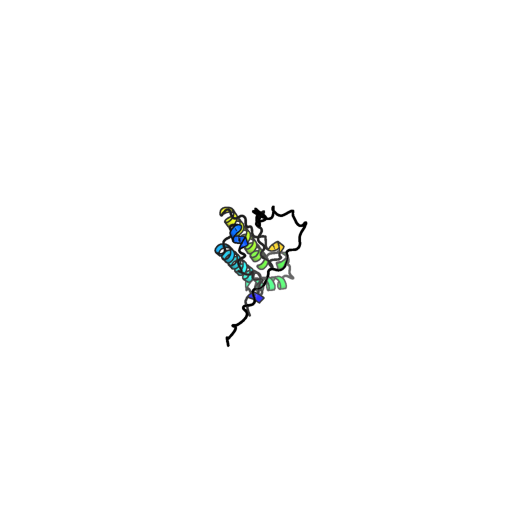1
ATOM 887 C CA . THR A 1 116 ? -13.633 10.918 16.554 1.00 59.28 116 THR A CA 1
ATOM 888 C C . THR A 1 116 ? -13.998 9.783 17.521 1.00 59.28 116 THR A C 1
ATOM 890 O O . THR A 1 116 ? -15.109 9.257 17.448 1.00 59.28 116 THR A O 1
ATOM 893 N N . PRO A 1 117 ? -13.137 9.449 18.501 1.00 54.72 117 PRO A N 1
ATOM 894 C CA . PRO A 1 117 ? -13.592 8.651 19.628 1.00 54.72 117 PRO A CA 1
ATOM 895 C C . PRO A 1 117 ? -14.764 9.403 20.262 1.00 54.72 117 PRO A C 1
ATOM 897 O O . PRO A 1 117 ? -14.620 10.565 20.653 1.00 54.72 117 PRO A O 1
ATOM 900 N N . GLN A 1 118 ? -15.935 8.775 20.359 1.00 50.50 118 GLN A N 1
ATOM 901 C CA . GLN A 1 118 ? -16.860 9.175 21.407 1.00 50.50 118 GLN A CA 1
ATOM 902 C C . GLN A 1 118 ? -16.142 8.796 22.696 1.00 50.50 118 GLN A C 1
ATOM 904 O O . GLN A 1 118 ? -16.218 7.659 23.145 1.00 50.50 118 GLN A O 1
ATOM 909 N N . ILE A 1 119 ? -15.341 9.727 23.216 1.00 52.06 119 ILE A N 1
ATOM 910 C CA . ILE A 1 119 ? -14.819 9.675 24.570 1.00 52.06 119 ILE A CA 1
ATOM 911 C C . ILE A 1 119 ? -16.081 9.686 25.425 1.00 52.06 119 ILE A C 1
ATOM 913 O O . ILE A 1 119 ? -16.621 10.743 25.742 1.00 52.06 119 ILE A O 1
ATOM 917 N N . GLY A 1 120 ? -16.612 8.501 25.727 1.00 49.34 120 GLY A N 1
ATOM 918 C CA . GLY A 1 120 ? -17.324 8.324 26.970 1.00 49.34 120 GLY A CA 1
ATOM 919 C C . GLY A 1 120 ? -16.323 8.787 28.005 1.00 49.34 120 GLY A C 1
ATOM 920 O O . GLY A 1 120 ? -15.255 8.189 28.136 1.00 49.34 120 GLY A O 1
ATOM 921 N N . PHE A 1 121 ? -16.587 9.947 28.600 1.00 42.72 121 PHE A N 1
ATOM 922 C CA . PHE A 1 121 ? -15.863 10.401 29.766 1.00 42.72 121 PHE A CA 1
ATOM 923 C C . PHE A 1 121 ? -15.728 9.177 30.659 1.00 42.72 121 PHE A C 1
ATOM 925 O O . PHE A 1 121 ? -16.726 8.546 31.003 1.00 42.72 121 PHE A O 1
ATOM 932 N N . ILE A 1 122 ? -14.494 8.791 30.961 1.00 47.94 122 ILE A N 1
ATOM 933 C CA . ILE A 1 122 ? -14.280 7.986 32.144 1.00 47.94 122 ILE A CA 1
ATOM 934 C C . ILE A 1 122 ? -14.751 8.934 33.248 1.00 47.94 122 ILE A C 1
ATOM 936 O O . ILE A 1 122 ? -14.031 9.863 33.609 1.00 47.94 122 ILE A O 1
ATOM 940 N N . GLU A 1 123 ? -16.005 8.790 33.683 1.00 45.91 123 GLU A N 1
ATOM 941 C CA . GLU A 1 123 ? -16.424 9.134 35.036 1.00 45.91 123 GLU A CA 1
ATOM 942 C C . GLU A 1 123 ? -15.528 8.276 35.930 1.00 45.91 123 GLU A C 1
ATOM 944 O O . GLU A 1 123 ? -15.870 7.177 36.351 1.00 45.91 123 GLU A O 1
ATOM 949 N N . SER A 1 124 ? -14.284 8.719 36.104 1.00 44.94 124 SER A N 1
ATOM 950 C CA . SER A 1 124 ? -13.482 8.298 37.227 1.00 44.94 124 SER A CA 1
ATOM 951 C C . SER A 1 124 ? -14.241 8.839 38.419 1.00 44.94 124 SER A C 1
ATOM 953 O O . SER A 1 124 ? -14.261 10.056 38.594 1.00 44.94 124 SER A O 1
ATOM 955 N N . GLU A 1 125 ? -14.921 7.936 39.122 1.00 49.88 125 GLU A N 1
ATOM 956 C CA . GLU A 1 125 ? -15.444 8.067 40.481 1.00 49.88 125 GLU A CA 1
ATOM 957 C C . GLU A 1 125 ? -14.786 9.245 41.222 1.00 49.88 125 GLU A C 1
ATOM 959 O O . GLU A 1 125 ? -13.724 9.129 41.829 1.00 49.88 125 GLU A O 1
ATOM 964 N N . MET A 1 126 ? -15.402 10.415 41.087 1.00 46.31 126 MET A N 1
ATOM 965 C CA . MET A 1 126 ? -15.201 11.602 41.909 1.00 46.31 126 MET A CA 1
ATOM 966 C C . MET A 1 126 ? -16.588 11.961 42.436 1.00 46.31 126 MET A C 1
ATOM 968 O O . MET A 1 126 ? -17.101 13.050 42.215 1.00 46.31 126 MET A O 1
ATOM 972 N N . ASP A 1 127 ? -17.209 10.981 43.079 1.00 45.03 127 ASP A N 1
ATOM 973 C CA . ASP A 1 127 ? -18.288 11.193 44.026 1.00 45.03 127 ASP A CA 1
ATOM 974 C C . ASP A 1 127 ? -17.845 10.533 45.336 1.00 45.03 127 ASP A C 1
ATOM 976 O O . ASP A 1 127 ? -17.214 9.477 45.317 1.00 45.03 127 ASP A O 1
ATOM 980 N N . ASP A 1 128 ? -18.147 11.214 46.440 1.00 47.50 128 ASP A N 1
ATOM 981 C CA . ASP A 1 128 ? -17.780 10.940 47.838 1.00 47.50 128 ASP A CA 1
ATOM 982 C C . ASP A 1 128 ? -16.436 11.495 48.358 1.00 47.50 128 ASP A C 1
ATOM 984 O O . ASP A 1 128 ? -15.605 10.778 48.906 1.00 47.50 128 ASP A O 1
ATOM 988 N N . ASP A 1 129 ? -16.275 12.823 48.312 1.00 43.84 129 ASP A N 1
ATOM 989 C CA . ASP A 1 129 ? -15.608 13.564 49.405 1.00 43.84 129 ASP A CA 1
ATOM 990 C C . ASP A 1 129 ? -16.266 14.953 49.624 1.00 43.84 129 ASP A C 1
ATOM 992 O O . ASP A 1 129 ? -15.611 15.979 49.816 1.00 43.84 129 ASP A O 1
ATOM 996 N N . GLU A 1 130 ? -17.604 15.007 49.618 1.00 49.97 130 GLU A N 1
ATOM 997 C CA . GLU A 1 130 ? -18.364 16.061 50.310 1.00 49.97 130 GLU A CA 1
ATOM 998 C C . GLU A 1 130 ? -18.795 15.531 51.685 1.00 49.97 130 GLU A C 1
ATOM 1000 O O . GLU A 1 130 ? -19.928 15.110 51.854 1.00 49.97 130 GLU A O 1
ATOM 1005 N N . ASP A 1 131 ? -17.879 15.501 52.664 1.00 46.16 131 ASP A N 1
ATOM 1006 C CA . ASP A 1 131 ? -18.210 15.633 54.097 1.00 46.16 131 ASP A CA 1
ATOM 1007 C C . ASP A 1 131 ? -16.952 15.581 54.989 1.00 46.16 131 ASP A C 1
ATOM 1009 O O . ASP A 1 131 ? -16.661 14.576 55.636 1.00 46.16 131 ASP A O 1
ATOM 1013 N N . ARG A 1 132 ? -16.205 16.697 55.095 1.00 39.12 132 ARG A N 1
ATOM 1014 C CA . ARG A 1 132 ? -15.619 17.166 56.379 1.00 39.12 132 ARG A CA 1
ATOM 1015 C C . ARG A 1 132 ? -14.901 18.514 56.275 1.00 39.12 132 ARG A C 1
ATOM 1017 O O . ARG A 1 132 ? -13.696 18.649 56.483 1.00 39.12 132 ARG A O 1
ATOM 1024 N N . ALA A 1 133 ? -15.686 19.575 56.131 1.00 44.38 133 ALA A N 1
ATOM 1025 C CA . ALA A 1 133 ? -15.314 20.855 56.722 1.00 44.38 133 ALA A CA 1
ATOM 1026 C C . ALA A 1 133 ? -15.481 20.773 58.254 1.00 44.38 133 ALA A C 1
ATOM 1028 O O . ALA A 1 133 ? -16.524 21.139 58.777 1.00 44.38 133 ALA A O 1
ATOM 1029 N N . SER A 1 134 ? -14.478 20.261 58.981 1.00 36.88 134 SER A N 1
ATOM 1030 C CA . SER A 1 134 ? -14.280 20.566 60.412 1.00 36.88 134 SER A CA 1
ATOM 1031 C C . SER A 1 134 ? -12.921 20.059 60.918 1.00 36.88 134 SER A C 1
ATOM 1033 O O . SER A 1 134 ? -12.850 19.138 61.729 1.00 36.88 134 SER A O 1
ATOM 1035 N N . TYR A 1 135 ? -11.827 20.687 60.481 1.00 37.47 135 TYR A N 1
ATOM 1036 C CA . TYR A 1 135 ? -10.587 20.710 61.264 1.00 37.47 135 TYR A CA 1
ATOM 1037 C C . TYR A 1 135 ? -10.521 22.029 62.039 1.00 37.47 135 TYR A C 1
ATOM 1039 O O . TYR A 1 135 ? -9.887 22.995 61.624 1.00 37.47 135 TYR A O 1
ATOM 1047 N N . ALA A 1 136 ? -11.207 22.061 63.179 1.00 37.72 136 ALA A N 1
ATOM 1048 C CA . ALA A 1 136 ? -10.948 23.013 64.246 1.00 37.72 136 ALA A CA 1
ATOM 1049 C C . ALA A 1 136 ? -11.268 22.346 65.589 1.00 37.72 136 ALA A C 1
ATOM 1051 O O . ALA A 1 136 ? -12.429 22.181 65.949 1.00 37.72 136 ALA A O 1
ATOM 1052 N N . GLY A 1 137 ? -10.219 22.001 66.335 1.00 34.34 137 GLY A N 1
ATOM 1053 C CA . GLY A 1 137 ? -10.306 21.858 67.784 1.00 34.34 137 GLY A CA 1
ATOM 1054 C C . GLY A 1 137 ? -10.169 20.445 68.352 1.00 34.34 137 GLY A C 1
ATOM 1055 O O . GLY A 1 137 ? -10.877 19.522 67.969 1.00 34.34 137 GLY A O 1
ATOM 1056 N N . ALA A 1 138 ? -9.321 20.394 69.380 1.00 31.66 138 ALA A N 1
ATOM 1057 C CA . ALA A 1 138 ? -9.240 19.420 70.464 1.00 31.66 138 ALA A CA 1
ATOM 1058 C C . ALA A 1 138 ? -8.430 18.135 70.215 1.00 31.66 138 ALA A C 1
ATOM 1060 O O . ALA A 1 138 ? -8.902 17.118 69.712 1.00 31.66 138 ALA A O 1
ATOM 1061 N N . GLU A 1 139 ? -7.187 18.221 70.687 1.00 38.38 139 GLU A N 1
ATOM 1062 C CA . GLU A 1 139 ? -6.332 17.142 71.176 1.00 38.38 139 GLU A CA 1
ATOM 1063 C C . GLU A 1 139 ? -7.136 16.044 71.903 1.00 38.38 139 GLU A C 1
ATOM 1065 O O . GLU A 1 139 ? -7.963 16.336 72.769 1.00 38.38 139 GLU A O 1
ATOM 1070 N N . GLN A 1 140 ? -6.877 14.772 71.585 1.00 37.47 140 GLN A N 1
ATOM 1071 C CA . GLN A 1 140 ? -7.393 13.637 72.356 1.00 37.47 140 GLN A CA 1
ATOM 1072 C C . GLN A 1 140 ? -6.342 13.166 73.378 1.00 37.47 140 GLN A C 1
ATOM 1074 O O . GLN A 1 140 ? -5.184 12.970 72.997 1.00 37.47 140 GLN A O 1
ATOM 1079 N N . PRO A 1 141 ? -6.709 12.945 74.656 1.00 37.19 141 PRO A N 1
ATOM 1080 C CA . PRO A 1 141 ? -5.816 12.344 75.638 1.00 37.19 141 PRO A CA 1
ATOM 1081 C C . PRO A 1 141 ? -5.607 10.850 75.350 1.00 37.19 141 PRO A C 1
ATOM 1083 O O . PRO A 1 141 ? -6.533 10.119 74.997 1.00 37.19 141 PRO A O 1
ATOM 1086 N N . ILE A 1 142 ? -4.360 10.410 75.517 1.00 39.84 142 ILE A N 1
ATOM 1087 C CA . ILE A 1 142 ? -3.898 9.033 75.333 1.00 39.84 142 ILE A CA 1
ATOM 1088 C C . ILE A 1 142 ? -4.561 8.139 76.387 1.00 39.84 142 ILE A C 1
ATOM 1090 O O . ILE A 1 142 ? -4.371 8.331 77.587 1.00 39.84 142 ILE A O 1
ATOM 1094 N N . GLY A 1 143 ? -5.346 7.171 75.913 1.00 40.03 143 GLY A N 1
ATOM 1095 C CA . GLY A 1 143 ? -6.019 6.168 76.727 1.00 40.03 143 GLY A CA 1
ATOM 1096 C C . GLY A 1 143 ? -5.044 5.240 77.451 1.00 40.03 143 GLY A C 1
ATOM 1097 O O . GLY A 1 143 ? -4.113 4.685 76.869 1.00 40.03 143 GLY A O 1
ATOM 1098 N N . GLU A 1 144 ? -5.327 5.098 78.737 1.00 46.47 144 GLU A N 1
ATOM 1099 C CA . GLU A 1 144 ? -4.779 4.199 79.742 1.00 46.47 144 GLU A CA 1
ATOM 1100 C C . GLU A 1 144 ? -4.565 2.765 79.223 1.00 46.47 144 GLU A C 1
ATOM 1102 O O . GLU A 1 144 ? -5.504 2.046 78.876 1.00 46.47 144 GLU A O 1
ATOM 1107 N N . ARG A 1 145 ? -3.298 2.340 79.170 1.00 38.09 145 ARG A N 1
ATOM 1108 C CA . ARG A 1 145 ? -2.909 0.957 78.889 1.00 38.09 145 ARG A CA 1
ATOM 1109 C C . ARG A 1 145 ? -2.884 0.201 80.214 1.00 38.09 145 ARG A C 1
ATOM 1111 O O . ARG A 1 145 ? -2.007 0.431 81.038 1.00 38.09 145 ARG A O 1
ATOM 1118 N N . ALA A 1 146 ? -3.852 -0.690 80.402 1.00 41.78 146 ALA A N 1
ATOM 1119 C CA . ALA A 1 146 ? -3.880 -1.638 81.507 1.00 41.78 146 ALA A CA 1
ATOM 1120 C C . ALA A 1 146 ? -2.630 -2.539 81.464 1.00 41.78 146 ALA A C 1
ATOM 1122 O O . ALA A 1 146 ? -2.526 -3.435 80.626 1.00 41.78 146 ALA A O 1
ATOM 1123 N N . GLU A 1 147 ? -1.679 -2.290 82.364 1.00 45.97 147 GLU A N 1
ATOM 1124 C CA . GLU A 1 147 ? -0.651 -3.257 82.739 1.00 45.97 147 GLU A CA 1
ATOM 1125 C C . GLU A 1 147 ? -1.252 -4.234 83.752 1.00 45.97 147 GLU A C 1
ATOM 1127 O O . GLU A 1 147 ? -1.634 -3.879 84.868 1.00 45.97 147 GLU A O 1
ATOM 1132 N N . THR A 1 148 ? -1.349 -5.493 83.339 1.00 42.28 148 THR A N 1
ATOM 1133 C CA . THR A 1 148 ? -1.592 -6.636 84.213 1.00 42.28 148 THR A CA 1
ATOM 1134 C C . THR A 1 148 ? -0.400 -6.783 85.156 1.00 42.28 148 THR A C 1
ATOM 1136 O O . THR A 1 148 ? 0.669 -7.231 84.744 1.00 42.28 148 THR A O 1
ATOM 1139 N N . ARG A 1 149 ? -0.572 -6.375 86.416 1.00 43.12 149 ARG A N 1
ATOM 1140 C CA . ARG A 1 149 ? 0.381 -6.629 87.497 1.00 43.12 149 ARG A CA 1
ATOM 1141 C C . ARG A 1 149 ? 0.187 -8.055 88.003 1.00 43.12 149 ARG A C 1
ATOM 1143 O O . ARG A 1 149 ? -0.893 -8.410 88.472 1.00 43.12 149 ARG A O 1
ATOM 1150 N N . ASP A 1 150 ? 1.256 -8.829 87.864 1.00 43.22 150 ASP A N 1
ATOM 1151 C CA . ASP A 1 150 ? 1.434 -10.174 88.398 1.00 43.22 150 ASP A CA 1
ATOM 1152 C C . ASP A 1 150 ? 1.194 -10.249 89.910 1.00 43.22 150 ASP A C 1
ATOM 1154 O O . ASP A 1 150 ? 1.327 -9.265 90.647 1.00 43.22 150 ASP A O 1
ATOM 1158 N N . GLY A 1 151 ? 0.811 -11.453 90.326 1.00 44.53 151 GLY A N 1
ATOM 1159 C CA . GLY A 1 151 ? 0.195 -11.775 91.600 1.00 44.53 151 GLY A CA 1
ATOM 1160 C C . GLY A 1 151 ? 1.050 -11.532 92.841 1.00 44.53 151 GLY A C 1
ATOM 1161 O O . GLY A 1 151 ? 2.263 -11.717 92.878 1.00 44.53 151 GLY A O 1
ATOM 1162 N N . GLU A 1 152 ? 0.329 -11.160 93.890 1.00 42.97 152 GLU A N 1
ATOM 1163 C CA . GLU A 1 152 ? 0.735 -11.188 95.284 1.00 42.97 152 GLU A CA 1
ATOM 1164 C C . GLU A 1 152 ? 0.650 -12.639 95.792 1.00 42.97 152 GLU A C 1
ATOM 1166 O O . GLU A 1 152 ? -0.444 -13.192 95.913 1.00 42.97 152 GLU A O 1
ATOM 1171 N N . GLU A 1 153 ? 1.795 -13.269 96.076 1.00 44.09 153 GLU A N 1
ATOM 1172 C CA . GLU A 1 153 ? 1.839 -14.435 96.962 1.00 44.09 153 GLU A CA 1
ATOM 1173 C C . GLU A 1 153 ? 1.908 -13.971 98.419 1.00 44.09 153 GLU A C 1
ATOM 1175 O O . GLU A 1 153 ? 2.642 -13.056 98.796 1.00 44.09 153 GLU A O 1
ATOM 1180 N N . ALA A 1 154 ? 1.067 -14.611 99.221 1.00 45.62 154 ALA A N 1
ATOM 1181 C CA . ALA A 1 154 ? 0.733 -14.264 100.582 1.00 45.62 154 ALA A CA 1
ATOM 1182 C C . ALA A 1 154 ? 1.613 -14.993 101.614 1.00 45.62 154 ALA A C 1
ATOM 1184 O O . ALA A 1 154 ? 1.887 -16.177 101.449 1.00 45.62 154 ALA A O 1
ATOM 1185 N N . ARG A 1 155 ? 1.833 -14.297 102.742 1.00 42.09 155 ARG A N 1
ATOM 1186 C CA . ARG A 1 155 ? 2.166 -14.785 104.101 1.00 42.09 155 ARG A CA 1
ATOM 1187 C C . ARG A 1 155 ? 3.564 -15.330 104.387 1.00 42.09 155 ARG A C 1
ATOM 1189 O O . ARG A 1 155 ? 3.968 -16.355 103.810 1.00 42.09 155 ARG A O 1
#